Protein AF-A0AA42BQ43-F1 (afdb_monomer_lite)

pLDDT: mean 72.26, std 9.42, range [45.88, 84.25]

Organism: NCBI:txid2961944

Structure (mmCIF, N/CA/C/O backbone):
data_AF-A0AA42BQ43-F1
#
_entry.id   AF-A0AA42BQ43-F1
#
loop_
_atom_site.group_PDB
_atom_site.id
_atom_site.type_symbol
_atom_site.label_atom_id
_atom_site.label_alt_id
_atom_site.label_comp_id
_atom_site.label_asym_id
_atom_site.label_entity_id
_atom_site.label_seq_id
_atom_site.pdbx_PDB_ins_code
_atom_site.Cartn_x
_atom_site.Cartn_y
_atom_site.Cartn_z
_atom_site.occupancy
_atom_site.B_iso_or_equiv
_atom_site.auth_seq_id
_atom_site.auth_comp_id
_atom_site.auth_asym_id
_atom_site.auth_atom_id
_atom_site.pdbx_PDB_model_num
ATOM 1 N N . MET A 1 1 ? -28.651 1.573 16.099 1.00 45.88 1 MET A N 1
ATOM 2 C CA . MET A 1 1 ? -27.177 1.459 16.204 1.00 45.88 1 MET A CA 1
ATOM 3 C C . MET A 1 1 ? -26.680 0.336 15.283 1.00 45.88 1 MET A C 1
ATOM 5 O O . MET A 1 1 ? -26.144 -0.640 15.780 1.00 45.88 1 MET A O 1
ATOM 9 N N . ASN A 1 2 ? -26.922 0.415 13.960 1.00 47.25 2 ASN A N 1
ATOM 10 C CA . ASN A 1 2 ? -26.604 -0.708 13.054 1.00 47.25 2 ASN A CA 1
ATOM 11 C C . ASN A 1 2 ? -26.195 -0.342 11.610 1.00 47.25 2 ASN A C 1
ATOM 13 O O . ASN A 1 2 ? -25.954 -1.245 10.822 1.00 47.25 2 ASN A O 1
ATOM 17 N N . GLU A 1 3 ? -26.069 0.939 11.243 1.00 53.44 3 GLU A N 1
ATOM 18 C CA . GLU A 1 3 ? -25.860 1.312 9.826 1.00 53.44 3 GLU A CA 1
ATOM 19 C C . GLU A 1 3 ? -24.411 1.700 9.485 1.00 53.44 3 GLU A C 1
ATOM 21 O O . GLU A 1 3 ? -23.936 1.433 8.387 1.00 53.44 3 GLU A O 1
ATOM 26 N N . ILE A 1 4 ? -23.636 2.217 10.443 1.00 54.34 4 ILE A N 1
ATOM 27 C CA . ILE A 1 4 ? -22.255 2.685 10.184 1.00 54.34 4 ILE A CA 1
ATOM 28 C C . ILE A 1 4 ? -21.261 1.508 10.054 1.00 54.34 4 ILE A C 1
ATOM 30 O O . ILE A 1 4 ? -20.202 1.615 9.445 1.00 54.34 4 ILE A O 1
ATOM 34 N N . THR A 1 5 ? -21.632 0.333 10.565 1.00 52.69 5 THR A N 1
ATOM 35 C CA . THR A 1 5 ? -20.831 -0.900 10.514 1.00 52.69 5 THR A CA 1
ATOM 36 C C . THR A 1 5 ? -20.770 -1.526 9.113 1.00 52.69 5 THR A C 1
ATOM 38 O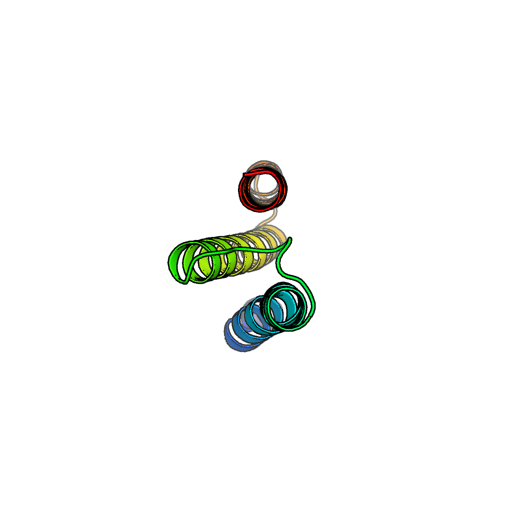 O . THR A 1 5 ? -19.820 -2.248 8.810 1.00 52.69 5 THR A O 1
ATOM 41 N N . GLN A 1 6 ? -21.753 -1.248 8.255 1.00 51.88 6 GLN A N 1
ATOM 42 C CA . GLN A 1 6 ? -21.868 -1.826 6.911 1.00 51.88 6 GLN A CA 1
ATOM 43 C C . GLN A 1 6 ? -20.956 -1.164 5.869 1.00 51.88 6 GLN A C 1
ATOM 45 O O . GLN A 1 6 ? -20.795 -1.711 4.783 1.00 51.88 6 GLN A O 1
ATOM 50 N N . TYR A 1 7 ? -20.330 -0.033 6.207 1.00 53.72 7 TYR A N 1
ATOM 51 C CA . TYR A 1 7 ? -19.513 0.766 5.291 1.00 53.72 7 TYR A CA 1
ATOM 52 C C . TYR A 1 7 ? -18.049 0.330 5.182 1.00 53.72 7 TYR A C 1
ATOM 54 O O . TYR A 1 7 ? -17.292 0.985 4.467 1.00 53.72 7 TYR A O 1
ATOM 62 N N . VAL A 1 8 ? -17.657 -0.791 5.807 1.00 57.00 8 VAL A N 1
ATOM 63 C CA . VAL A 1 8 ? -16.387 -1.460 5.481 1.00 57.00 8 VAL A CA 1
ATOM 64 C C . VAL A 1 8 ? -16.526 -2.183 4.159 1.00 57.00 8 VAL A C 1
ATOM 66 O O . VAL A 1 8 ? -16.605 -3.406 4.072 1.00 57.00 8 VAL A O 1
ATOM 69 N N . ASP A 1 9 ? -16.597 -1.376 3.109 1.00 70.25 9 ASP A N 1
ATOM 70 C CA . ASP A 1 9 ? -16.687 -1.841 1.746 1.00 70.25 9 ASP A CA 1
ATOM 71 C C . ASP A 1 9 ? -15.287 -2.314 1.334 1.00 70.25 9 ASP A C 1
ATOM 73 O O . ASP A 1 9 ? -14.464 -1.589 0.771 1.00 70.25 9 ASP A O 1
ATOM 77 N N . LEU A 1 10 ? -14.989 -3.555 1.733 1.00 69.56 10 LEU A N 1
ATOM 78 C CA . LEU A 1 10 ? -13.749 -4.262 1.417 1.00 69.56 10 LEU A CA 1
ATOM 79 C C . LEU A 1 10 ? -13.478 -4.222 -0.091 1.00 69.56 10 LEU A C 1
ATOM 81 O O . LEU A 1 10 ? -12.326 -4.126 -0.509 1.00 69.56 10 LEU A O 1
ATOM 85 N N . LYS A 1 11 ? -14.548 -4.244 -0.900 1.00 76.19 11 LYS A N 1
ATOM 86 C CA . LYS A 1 11 ? -14.483 -4.133 -2.358 1.00 76.19 11 LYS A CA 1
ATOM 87 C C . LYS A 1 11 ? -13.971 -2.758 -2.784 1.00 76.19 11 LYS A C 1
ATOM 89 O O . LYS A 1 11 ? -13.058 -2.701 -3.601 1.00 76.19 11 LYS A O 1
ATOM 94 N N . ARG A 1 12 ? -14.472 -1.664 -2.203 1.00 76.12 12 ARG A N 1
ATOM 95 C CA . ARG A 1 12 ? -13.933 -0.309 -2.417 1.00 76.12 12 ARG A CA 1
ATOM 96 C C . ARG A 1 12 ? -12.481 -0.187 -1.988 1.00 76.12 12 ARG A C 1
ATOM 98 O O . ARG A 1 12 ? -11.721 0.450 -2.704 1.00 76.12 12 ARG A O 1
ATOM 105 N N . MET A 1 13 ? -12.087 -0.775 -0.857 1.00 77.06 13 MET A N 1
ATOM 106 C CA . MET A 1 13 ? -10.688 -0.722 -0.415 1.00 77.06 13 MET A CA 1
ATOM 107 C C . MET A 1 13 ? -9.775 -1.490 -1.363 1.00 77.06 13 MET A C 1
ATOM 109 O O . MET A 1 13 ? -8.779 -0.934 -1.806 1.00 77.06 13 MET A O 1
ATOM 113 N N . ALA A 1 14 ? -10.158 -2.703 -1.767 1.00 77.88 14 ALA A N 1
ATOM 114 C CA . ALA A 1 14 ? -9.433 -3.456 -2.786 1.00 77.88 14 ALA A CA 1
ATOM 115 C C . ALA A 1 14 ? -9.354 -2.689 -4.117 1.00 77.88 14 ALA A C 1
ATOM 117 O O . ALA A 1 14 ? -8.297 -2.655 -4.742 1.00 77.88 14 ALA A O 1
ATOM 118 N N . PHE A 1 15 ? -10.442 -2.026 -4.522 1.00 81.44 15 PHE A N 1
ATOM 119 C CA . PHE A 1 15 ? -10.480 -1.205 -5.731 1.00 81.44 15 PHE A CA 1
ATOM 120 C C . PHE A 1 15 ? -9.560 0.018 -5.633 1.00 81.44 15 PHE A C 1
ATOM 122 O O . PHE A 1 15 ? -8.810 0.288 -6.564 1.00 81.44 15 PHE A O 1
ATOM 129 N N . LEU A 1 16 ? -9.566 0.731 -4.504 1.00 80.56 16 LEU A N 1
ATOM 130 C CA . LEU A 1 16 ? -8.673 1.865 -4.248 1.00 80.56 16 LEU A CA 1
ATOM 131 C C . LEU A 1 16 ? -7.207 1.427 -4.221 1.00 80.56 16 LEU A C 1
ATOM 133 O O . LEU A 1 16 ? -6.378 2.058 -4.870 1.00 80.56 16 LEU A O 1
ATOM 137 N N . SER A 1 17 ? -6.885 0.334 -3.526 1.00 82.06 17 SER A N 1
ATOM 138 C CA . SER A 1 17 ? -5.530 -0.225 -3.501 1.00 82.06 17 SER A CA 1
ATOM 139 C C . SER A 1 17 ? -5.068 -0.612 -4.909 1.00 82.06 17 SER A C 1
ATOM 141 O O . SER A 1 17 ? -3.978 -0.223 -5.317 1.00 82.06 17 SER A O 1
ATOM 143 N N . ALA A 1 18 ? -5.913 -1.294 -5.690 1.00 81.00 18 ALA A N 1
ATOM 144 C CA . ALA A 1 18 ? -5.612 -1.656 -7.076 1.00 81.00 18 ALA A CA 1
ATOM 145 C C . ALA A 1 18 ? -5.457 -0.427 -7.992 1.00 81.00 18 ALA A C 1
ATOM 147 O O . ALA A 1 18 ? -4.549 -0.387 -8.820 1.00 81.00 18 ALA A O 1
ATOM 148 N N . ALA A 1 19 ? -6.300 0.596 -7.824 1.00 84.25 19 ALA A N 1
ATOM 149 C CA . ALA A 1 19 ? -6.217 1.839 -8.586 1.00 84.25 19 ALA A CA 1
ATOM 150 C C . ALA A 1 19 ? -4.911 2.598 -8.303 1.00 84.25 19 ALA A C 1
ATOM 152 O O . ALA A 1 19 ? -4.275 3.086 -9.235 1.00 84.25 19 ALA A O 1
ATOM 153 N N . VAL A 1 20 ? -4.472 2.645 -7.040 1.00 82.75 20 VAL A N 1
ATOM 154 C CA . VAL A 1 20 ? -3.185 3.250 -6.659 1.00 82.75 20 VAL A CA 1
ATOM 155 C C . VAL A 1 20 ? -2.013 2.484 -7.275 1.00 82.75 20 VAL A C 1
ATOM 157 O O . VAL A 1 20 ? -1.080 3.105 -7.773 1.00 82.75 20 VAL A O 1
ATOM 160 N N . LEU A 1 21 ? -2.084 1.152 -7.325 1.00 80.19 21 LEU A N 1
ATOM 161 C CA . LEU A 1 21 ? -1.082 0.298 -7.977 1.00 80.19 21 LEU A CA 1
ATOM 162 C C . LEU A 1 21 ? -1.030 0.437 -9.501 1.00 80.19 21 LEU A C 1
ATOM 164 O O . LEU A 1 21 ? -0.027 0.084 -10.115 1.00 80.19 21 LEU A O 1
ATOM 168 N N . CYS A 1 22 ? -2.053 1.018 -10.121 1.00 81.62 22 CYS A N 1
ATOM 169 C CA . CYS A 1 22 ? -2.001 1.352 -11.539 1.00 81.62 22 CYS A CA 1
ATOM 170 C C . CYS A 1 22 ? -0.923 2.417 -11.828 1.00 81.62 22 CYS A C 1
ATOM 172 O O . CYS A 1 22 ? -0.311 2.399 -12.890 1.00 81.62 22 CYS A O 1
ATOM 174 N N . ILE A 1 23 ? -0.624 3.295 -10.860 1.00 81.94 23 ILE A N 1
ATOM 175 C CA . ILE A 1 23 ? 0.398 4.346 -10.982 1.00 81.94 23 ILE A CA 1
ATOM 176 C C . ILE A 1 23 ? 1.799 3.749 -11.219 1.00 81.94 23 ILE A C 1
ATOM 178 O O . ILE A 1 23 ? 2.390 4.062 -12.253 1.00 81.94 23 ILE A O 1
ATOM 182 N N . PRO A 1 24 ? 2.345 2.874 -10.343 1.00 76.56 24 PRO A N 1
ATOM 183 C CA . PRO A 1 24 ? 3.634 2.236 -10.595 1.00 76.56 24 PRO A CA 1
ATOM 184 C C . PRO A 1 24 ? 3.608 1.327 -11.829 1.00 76.56 24 PRO A C 1
ATOM 186 O O . PRO A 1 24 ? 4.628 1.198 -12.498 1.00 76.56 24 PRO A O 1
ATOM 189 N N . LEU A 1 25 ? 2.452 0.753 -12.189 1.00 80.81 25 LEU A N 1
ATOM 190 C CA . LEU A 1 25 ? 2.334 -0.118 -13.365 1.00 80.81 25 LEU A CA 1
ATOM 191 C C . LEU A 1 25 ? 2.528 0.682 -14.656 1.00 80.81 25 LEU A C 1
ATOM 193 O O . LEU A 1 25 ? 3.265 0.275 -15.549 1.00 80.81 25 LEU A O 1
ATOM 197 N N . VAL A 1 26 ? 1.905 1.859 -14.728 1.00 83.19 26 VAL A N 1
ATOM 198 C CA . VAL A 1 26 ? 2.112 2.805 -15.828 1.00 83.19 26 VAL A CA 1
ATOM 199 C C . VAL A 1 26 ? 3.532 3.377 -15.789 1.00 83.19 26 VAL A C 1
ATOM 201 O O . VAL A 1 26 ? 4.149 3.534 -16.839 1.00 83.19 26 VAL A O 1
ATOM 204 N N . ALA A 1 27 ? 4.087 3.641 -14.603 1.00 80.69 27 ALA A N 1
ATOM 205 C CA . ALA A 1 27 ? 5.440 4.180 -14.461 1.00 80.69 27 ALA A CA 1
ATOM 206 C C . ALA A 1 27 ? 6.535 3.213 -14.951 1.00 80.69 27 ALA A C 1
ATOM 208 O O . ALA A 1 27 ? 7.489 3.658 -15.587 1.00 80.69 27 ALA A O 1
ATOM 209 N N . MET A 1 28 ? 6.377 1.906 -14.726 1.00 81.50 28 MET A N 1
ATOM 210 C CA . MET A 1 28 ? 7.245 0.868 -15.303 1.00 81.50 28 MET A CA 1
ATOM 211 C C . MET A 1 28 ? 7.192 0.820 -16.824 1.00 81.50 28 MET A C 1
ATOM 213 O O . MET A 1 28 ? 8.201 0.580 -17.477 1.00 81.50 28 MET A O 1
ATOM 217 N N . LEU A 1 29 ? 5.997 1.007 -17.389 1.00 79.50 29 LEU A N 1
ATOM 218 C CA . LEU A 1 29 ? 5.812 1.019 -18.838 1.00 79.50 29 LEU A CA 1
ATOM 219 C C . LEU A 1 29 ? 6.396 2.293 -19.464 1.00 79.50 29 LEU A C 1
ATOM 221 O O . LEU A 1 29 ? 6.782 2.278 -20.629 1.00 79.50 29 LEU A O 1
ATOM 225 N N . ALA A 1 30 ? 6.452 3.387 -18.700 1.00 81.12 30 ALA A N 1
ATOM 226 C CA . ALA A 1 30 ? 6.939 4.682 -19.158 1.00 81.12 30 ALA A CA 1
ATOM 227 C C . ALA A 1 30 ? 8.449 4.891 -18.948 1.00 81.12 30 ALA A C 1
ATOM 229 O O . ALA A 1 30 ? 9.048 5.681 -19.677 1.00 81.12 30 ALA A O 1
ATOM 230 N N . THR A 1 31 ? 9.071 4.244 -17.953 1.00 75.31 31 THR A N 1
ATOM 231 C CA . THR A 1 31 ? 10.464 4.527 -17.568 1.00 75.31 31 THR A CA 1
ATOM 232 C C . THR A 1 31 ? 11.218 3.262 -17.147 1.00 75.31 31 THR A C 1
ATOM 234 O O . THR A 1 31 ? 10.708 2.468 -16.360 1.00 75.31 31 THR A O 1
ATOM 237 N N . GLU A 1 32 ? 12.481 3.124 -17.565 1.00 72.69 32 GLU A N 1
ATOM 238 C CA . GLU A 1 32 ? 13.385 2.078 -17.042 1.00 72.69 32 GLU A CA 1
ATOM 239 C C . GLU A 1 32 ? 13.895 2.371 -15.618 1.00 72.69 32 GLU A C 1
ATOM 241 O O . GLU A 1 32 ? 14.548 1.531 -15.002 1.00 72.69 32 GLU A O 1
ATOM 246 N N . GLN A 1 33 ? 13.600 3.560 -15.080 1.00 70.06 33 GLN A N 1
ATOM 247 C CA . GLN A 1 33 ? 14.011 3.975 -13.737 1.00 70.06 33 GLN A CA 1
ATOM 248 C C . GLN A 1 33 ? 13.149 3.337 -12.641 1.00 70.06 33 GLN A C 1
ATOM 250 O O . GLN A 1 33 ? 13.609 3.186 -11.515 1.00 70.06 33 GLN A O 1
ATOM 255 N N . VAL A 1 34 ? 11.917 2.932 -12.962 1.00 71.12 34 VAL A N 1
ATOM 256 C CA . VAL A 1 34 ? 11.006 2.274 -12.019 1.00 71.12 34 VAL A CA 1
ATOM 257 C C . VAL A 1 34 ? 10.991 0.776 -12.317 1.00 71.12 34 VAL A C 1
ATOM 259 O O . VAL A 1 34 ? 10.251 0.312 -13.180 1.00 71.12 34 VAL A O 1
ATOM 262 N N . ARG A 1 35 ? 11.818 0.005 -11.602 1.00 72.75 35 ARG A N 1
ATOM 263 C CA . ARG A 1 35 ? 11.936 -1.459 -11.752 1.00 72.75 35 ARG A CA 1
ATOM 264 C C . ARG A 1 35 ? 11.428 -2.195 -10.516 1.00 72.75 35 ARG A C 1
ATOM 266 O O . ARG A 1 35 ? 12.213 -2.731 -9.746 1.00 72.75 35 ARG A O 1
ATOM 273 N N . TRP A 1 36 ? 10.116 -2.252 -10.330 1.00 76.19 36 TRP A N 1
ATOM 274 C CA . TRP A 1 36 ? 9.547 -3.135 -9.305 1.00 76.19 36 TRP A CA 1
ATOM 275 C C . TRP A 1 36 ? 9.428 -4.581 -9.812 1.00 76.19 36 TRP A C 1
ATOM 277 O O . TRP A 1 36 ? 9.244 -4.853 -11.000 1.00 76.19 36 TRP A O 1
ATOM 287 N N . HIS A 1 37 ? 9.514 -5.544 -8.910 1.00 79.56 37 HIS A N 1
ATOM 288 C CA . HIS A 1 37 ? 9.131 -6.917 -9.195 1.00 79.56 37 HIS A CA 1
ATOM 289 C C . HIS A 1 37 ? 7.634 -7.118 -8.929 1.00 79.56 37 HIS A C 1
ATOM 291 O O . HIS A 1 37 ? 6.978 -6.360 -8.215 1.00 79.56 37 HIS A O 1
ATOM 297 N N . ILE A 1 38 ? 7.082 -8.214 -9.452 1.00 78.81 38 ILE A N 1
ATOM 298 C CA . ILE A 1 38 ? 5.706 -8.646 -9.142 1.00 78.81 38 ILE A CA 1
ATOM 299 C C . ILE A 1 38 ? 5.498 -8.769 -7.618 1.00 78.81 38 ILE A C 1
ATOM 301 O O . ILE A 1 38 ? 4.409 -8.511 -7.109 1.00 78.81 38 ILE A O 1
ATOM 305 N N . VAL A 1 39 ? 6.555 -9.121 -6.879 1.00 77.88 39 VAL A N 1
ATOM 306 C CA . VAL A 1 39 ? 6.539 -9.230 -5.415 1.00 77.88 39 VAL A CA 1
ATOM 307 C C . VAL A 1 39 ? 6.290 -7.874 -4.753 1.00 77.88 39 VAL A C 1
ATOM 309 O O . VAL A 1 39 ? 5.436 -7.791 -3.875 1.00 77.88 39 VAL A O 1
ATOM 312 N N . ASP A 1 40 ? 6.947 -6.806 -5.205 1.00 79.69 40 ASP A N 1
ATOM 313 C CA . ASP A 1 40 ? 6.739 -5.448 -4.685 1.00 79.69 40 ASP A CA 1
ATOM 314 C C . ASP A 1 40 ? 5.305 -4.966 -4.923 1.00 79.69 40 ASP A C 1
ATOM 316 O O . ASP A 1 40 ? 4.703 -4.339 -4.054 1.00 79.69 40 ASP A O 1
ATOM 320 N N . PHE A 1 41 ? 4.713 -5.342 -6.061 1.00 80.69 41 PHE A N 1
ATOM 321 C CA . PHE A 1 41 ? 3.301 -5.097 -6.363 1.00 80.69 41 PHE A CA 1
ATOM 322 C C . PHE A 1 41 ? 2.363 -5.769 -5.357 1.00 80.69 41 PHE A C 1
ATOM 324 O O . PHE A 1 41 ? 1.422 -5.146 -4.860 1.00 80.69 41 PHE A O 1
ATOM 331 N N . ILE A 1 42 ? 2.625 -7.038 -5.034 1.00 83.50 42 ILE A N 1
ATOM 332 C CA . ILE A 1 42 ? 1.832 -7.805 -4.065 1.00 83.50 42 ILE A CA 1
ATOM 333 C C . ILE A 1 42 ? 2.006 -7.228 -2.655 1.00 83.50 42 ILE A C 1
ATOM 335 O O . ILE A 1 42 ? 1.021 -7.072 -1.931 1.00 83.50 42 ILE A O 1
ATOM 339 N N . VAL A 1 43 ? 3.235 -6.873 -2.272 1.00 83.19 43 VAL A N 1
ATOM 340 C CA . VAL A 1 43 ? 3.552 -6.277 -0.966 1.00 83.19 43 VAL A CA 1
ATOM 341 C C . VAL A 1 43 ? 2.875 -4.915 -0.817 1.00 83.19 43 VAL A C 1
ATOM 343 O O . VAL A 1 43 ? 2.203 -4.674 0.187 1.00 83.19 43 VAL A O 1
ATOM 346 N N . ALA A 1 44 ? 2.967 -4.057 -1.833 1.00 81.44 44 ALA A N 1
ATOM 347 C CA . ALA A 1 44 ? 2.295 -2.765 -1.867 1.00 81.44 44 ALA A CA 1
ATOM 348 C C . ALA A 1 44 ? 0.766 -2.913 -1.807 1.00 81.44 44 ALA A C 1
ATOM 350 O O . ALA A 1 44 ? 0.114 -2.186 -1.055 1.00 81.44 44 ALA A O 1
ATOM 351 N N . PHE A 1 45 ? 0.188 -3.883 -2.528 1.00 82.19 45 PHE A N 1
ATOM 352 C CA . PHE A 1 45 ? -1.250 -4.164 -2.475 1.00 82.19 45 PHE A CA 1
ATOM 353 C C . PHE A 1 45 ? -1.683 -4.582 -1.074 1.00 82.19 45 PHE A C 1
ATOM 355 O O . PHE A 1 45 ? -2.622 -4.009 -0.522 1.00 82.19 45 PHE A O 1
ATOM 362 N N . ALA A 1 46 ? -0.974 -5.545 -0.482 1.00 83.25 46 ALA A N 1
ATOM 363 C CA . ALA A 1 46 ? -1.259 -6.035 0.858 1.00 83.25 46 ALA A CA 1
ATOM 364 C C . ALA A 1 46 ? -1.152 -4.912 1.899 1.00 83.25 46 ALA A C 1
ATOM 366 O O . ALA A 1 46 ? -2.041 -4.785 2.738 1.00 83.25 46 ALA A O 1
ATOM 367 N N . LEU A 1 47 ? -0.121 -4.065 1.810 1.00 82.00 47 LEU A N 1
ATOM 368 C CA . LEU A 1 47 ? 0.079 -2.921 2.701 1.00 82.00 47 LEU A CA 1
ATOM 369 C C . LEU A 1 47 ? -1.033 -1.876 2.569 1.00 82.00 47 LEU A C 1
ATOM 371 O O . LEU A 1 47 ? -1.632 -1.508 3.578 1.00 82.00 47 LEU A O 1
ATOM 375 N N . PHE A 1 48 ? -1.366 -1.435 1.351 1.00 79.69 48 PHE A N 1
ATOM 376 C CA . PHE A 1 48 ? -2.455 -0.474 1.137 1.00 79.69 48 PHE A CA 1
ATOM 377 C C . PHE A 1 48 ? -3.806 -1.026 1.590 1.00 79.69 48 PHE A C 1
ATOM 379 O O . PHE A 1 48 ? -4.595 -0.306 2.209 1.00 79.69 48 PHE A O 1
ATOM 386 N N . PHE A 1 49 ? -4.064 -2.304 1.320 1.00 79.81 49 PHE A N 1
ATOM 387 C CA . PHE A 1 49 ? -5.298 -2.965 1.715 1.00 79.81 49 PHE A CA 1
ATOM 388 C C . PHE A 1 49 ? -5.408 -3.103 3.241 1.00 79.81 49 PHE A C 1
ATOM 390 O O . PHE A 1 49 ? -6.460 -2.796 3.814 1.00 79.81 49 PHE A O 1
ATOM 397 N N . LEU A 1 50 ? -4.323 -3.501 3.920 1.00 80.88 50 LEU A N 1
ATOM 398 C CA . LEU A 1 50 ? -4.277 -3.568 5.383 1.00 80.88 50 LEU A CA 1
ATOM 399 C C . LEU A 1 50 ? -4.396 -2.180 6.018 1.00 80.88 50 LEU A C 1
ATOM 401 O O . LEU A 1 50 ? -5.139 -2.021 6.985 1.00 80.88 50 LEU A O 1
ATOM 405 N N . ALA A 1 51 ? -3.695 -1.178 5.487 1.00 79.69 51 ALA A N 1
ATOM 406 C CA . ALA A 1 51 ? -3.734 0.194 5.986 1.00 79.69 51 ALA A CA 1
ATOM 407 C C . ALA A 1 51 ? -5.136 0.797 5.858 1.00 79.69 51 ALA A C 1
ATOM 409 O O . ALA A 1 51 ? -5.686 1.281 6.852 1.00 79.69 51 ALA A O 1
ATOM 410 N N . GLY A 1 52 ? -5.759 0.683 4.681 1.00 75.19 52 GLY A N 1
ATOM 411 C CA . GLY A 1 52 ? -7.131 1.135 4.448 1.00 75.19 52 GLY A CA 1
ATOM 412 C C . GLY A 1 52 ? -8.152 0.411 5.331 1.00 75.19 52 GLY A C 1
ATOM 413 O O . GLY A 1 52 ? -9.030 1.049 5.917 1.00 75.19 52 GLY A O 1
ATOM 414 N N . SER A 1 53 ? -8.001 -0.907 5.504 1.00 73.62 53 SER A N 1
ATOM 415 C CA . SER A 1 53 ? -8.865 -1.699 6.393 1.00 73.62 53 SER A CA 1
ATOM 416 C C . SER A 1 53 ? -8.683 -1.322 7.867 1.00 73.62 53 SER A C 1
ATOM 418 O O . SER A 1 53 ? -9.666 -1.186 8.597 1.00 73.62 53 SER A O 1
ATOM 420 N N . SER A 1 54 ? -7.443 -1.093 8.305 1.00 71.75 54 SER A N 1
ATOM 421 C CA . SER A 1 54 ? -7.112 -0.696 9.677 1.00 71.75 54 SER A CA 1
ATOM 422 C C . SER A 1 54 ? -7.706 0.671 10.031 1.00 71.75 54 SER A C 1
ATOM 424 O O . SER A 1 54 ? -8.324 0.810 11.087 1.00 71.75 54 SER A O 1
ATOM 426 N N . ILE A 1 55 ? -7.614 1.657 9.128 1.00 71.88 55 ILE A N 1
ATOM 427 C CA . ILE A 1 55 ? -8.239 2.977 9.315 1.00 71.88 55 ILE A CA 1
ATOM 428 C C . ILE A 1 55 ? -9.755 2.839 9.512 1.00 71.88 55 ILE A C 1
ATOM 430 O O . ILE A 1 55 ? -10.306 3.418 10.448 1.00 71.88 55 ILE A O 1
ATOM 434 N N . GLN A 1 56 ? -10.436 2.047 8.679 1.00 69.88 56 GLN A N 1
ATOM 435 C CA . GLN A 1 56 ? -11.885 1.856 8.813 1.00 69.88 56 GLN A CA 1
ATOM 436 C C . GLN A 1 56 ? -12.285 1.179 10.125 1.00 69.88 56 GLN A C 1
ATOM 438 O O . GLN A 1 56 ? -13.266 1.583 10.755 1.00 69.88 56 GLN A O 1
ATOM 443 N N . LEU A 1 57 ? -11.519 0.178 10.567 1.00 67.38 57 LEU A N 1
ATOM 444 C CA . LEU A 1 57 ? -11.735 -0.469 11.861 1.00 67.38 57 LEU A CA 1
ATOM 445 C C . LEU A 1 57 ? -11.568 0.513 13.030 1.00 67.38 57 LEU A C 1
ATOM 447 O O . LEU A 1 57 ? -12.362 0.479 13.971 1.00 67.38 57 LEU A O 1
ATOM 451 N N . THR A 1 58 ? -10.592 1.415 12.946 1.00 66.88 58 THR A N 1
ATOM 452 C CA . THR A 1 58 ? -10.359 2.470 13.942 1.00 66.88 58 THR A CA 1
ATOM 453 C C . THR A 1 58 ? -11.486 3.498 13.984 1.00 66.88 58 THR A C 1
ATOM 455 O O . THR A 1 58 ? -11.921 3.870 15.072 1.00 66.88 58 THR A O 1
ATOM 458 N N . ILE A 1 59 ? -12.005 3.933 12.829 1.00 65.69 59 ILE A N 1
ATOM 459 C CA . ILE A 1 59 ? -13.144 4.871 12.774 1.00 65.69 59 ILE A CA 1
ATOM 460 C C . ILE A 1 59 ? -14.380 4.254 13.448 1.00 65.69 59 ILE A C 1
ATOM 462 O O . ILE A 1 59 ? -15.143 4.945 14.121 1.00 65.69 59 ILE A O 1
ATOM 466 N N . LYS A 1 60 ? -14.555 2.936 13.314 1.00 64.06 60 LYS A N 1
ATOM 467 C CA . LYS A 1 60 ? -15.667 2.189 13.908 1.00 64.06 60 LYS A CA 1
ATOM 468 C C . LYS A 1 60 ? -15.490 1.911 15.409 1.00 64.06 60 LYS A C 1
ATOM 470 O O . LYS A 1 60 ? -16.482 1.781 16.125 1.00 64.06 60 LYS A O 1
ATOM 475 N N . HIS A 1 61 ? -14.253 1.828 15.901 1.00 61.66 61 HIS A N 1
ATOM 476 C CA . HIS A 1 61 ? -13.940 1.589 17.312 1.00 61.66 61 HIS A CA 1
ATOM 477 C C . HIS A 1 61 ? -12.872 2.574 17.827 1.00 61.66 61 HIS A C 1
ATOM 479 O O . HIS A 1 61 ? -11.684 2.252 17.786 1.00 61.66 61 HIS A O 1
ATOM 485 N N . PRO A 1 62 ? -13.270 3.721 18.420 1.00 59.19 62 PRO A N 1
ATOM 486 C CA . PRO A 1 62 ? -12.370 4.816 18.828 1.00 59.19 62 PRO A CA 1
ATOM 487 C C . PRO A 1 62 ? -11.482 4.517 20.058 1.00 59.19 62 PRO A C 1
ATOM 489 O O . PRO A 1 62 ? -10.964 5.421 20.710 1.00 59.19 62 PRO A O 1
ATOM 492 N N . LYS A 1 63 ? -11.284 3.239 20.395 1.00 60.16 63 LYS A N 1
ATOM 493 C CA . LYS A 1 63 ? -10.277 2.770 21.363 1.00 60.16 63 LYS A CA 1
ATOM 494 C C . LYS A 1 63 ? -8.856 3.117 20.848 1.00 60.16 63 LYS A C 1
ATOM 496 O O . LYS A 1 63 ? -8.737 3.511 19.690 1.00 60.16 63 LYS A O 1
ATOM 501 N N . PRO A 1 64 ? -7.754 2.978 21.626 1.00 60.38 64 PRO A N 1
ATOM 502 C CA . PRO A 1 64 ? -6.406 3.482 21.260 1.00 60.38 64 PRO A CA 1
ATOM 503 C C . PRO A 1 64 ? -5.772 2.913 19.968 1.00 60.38 64 PRO A C 1
ATOM 505 O O . PRO A 1 64 ? -4.616 3.200 19.663 1.00 60.38 64 PRO A O 1
ATOM 508 N N . LEU A 1 65 ? -6.528 2.150 19.182 1.00 62.00 65 LEU A N 1
ATOM 509 C CA . LEU A 1 65 ? -6.198 1.630 17.861 1.00 62.00 65 LEU A CA 1
ATOM 510 C C . LEU A 1 65 ? -5.922 2.727 16.821 1.00 62.00 65 LEU A C 1
ATOM 512 O O . LEU A 1 65 ? -5.241 2.444 15.842 1.00 62.00 65 LEU A O 1
ATOM 516 N N . TYR A 1 66 ? -6.319 3.986 17.058 1.00 64.94 66 TYR A N 1
ATOM 517 C CA . TYR A 1 66 ? -5.972 5.092 16.151 1.00 64.94 66 TYR A CA 1
ATOM 518 C C . TYR A 1 66 ? -4.461 5.270 15.978 1.00 64.94 66 TYR A C 1
ATOM 520 O O . TYR A 1 66 ? -3.987 5.492 14.863 1.00 64.94 66 TYR A O 1
ATOM 528 N N . LYS A 1 67 ? -3.697 5.111 17.067 1.00 64.31 67 LYS A N 1
ATOM 529 C CA . LYS A 1 67 ? -2.231 5.153 17.026 1.00 64.31 67 LYS A CA 1
ATOM 530 C C . LYS A 1 67 ? -1.680 4.013 16.179 1.00 64.31 67 LYS A C 1
ATOM 532 O O . LYS A 1 67 ? -0.713 4.203 15.453 1.00 64.31 67 LYS A O 1
ATOM 537 N N . PHE A 1 68 ? -2.325 2.850 16.251 1.00 68.12 68 PHE A N 1
ATOM 538 C CA . PHE A 1 68 ? -1.927 1.657 15.519 1.00 68.12 68 PHE A CA 1
ATOM 539 C C . PHE A 1 68 ? -2.212 1.789 14.018 1.00 68.12 68 PHE A C 1
ATOM 541 O O . PHE A 1 68 ? -1.340 1.499 13.206 1.00 68.12 68 PHE A O 1
ATOM 548 N N . SER A 1 69 ? -3.385 2.297 13.627 1.00 69.00 69 SER A N 1
ATOM 549 C CA . SER A 1 69 ? -3.702 2.540 12.213 1.00 69.00 69 SER A CA 1
ATOM 550 C C . SER A 1 69 ? -2.835 3.636 11.603 1.00 69.00 69 SER A C 1
ATOM 552 O O . SER A 1 69 ? -2.348 3.463 10.490 1.00 69.00 69 SER A O 1
ATOM 554 N N . ALA A 1 70 ? -2.585 4.729 12.331 1.00 69.62 70 ALA A N 1
ATOM 555 C CA . ALA 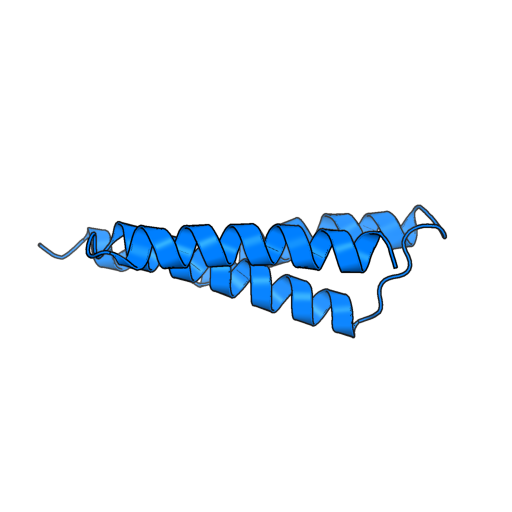A 1 70 ? -1.676 5.778 11.872 1.00 69.62 70 ALA A CA 1
ATOM 556 C C . ALA A 1 70 ? -0.245 5.247 11.692 1.00 69.62 70 ALA A C 1
ATOM 558 O O . ALA A 1 70 ? 0.380 5.518 10.669 1.00 69.62 70 ALA A O 1
ATOM 559 N N . ALA A 1 71 ? 0.246 4.435 12.637 1.00 73.81 71 ALA A N 1
ATOM 560 C CA . ALA A 1 71 ? 1.545 3.778 12.522 1.00 73.81 71 ALA A CA 1
ATOM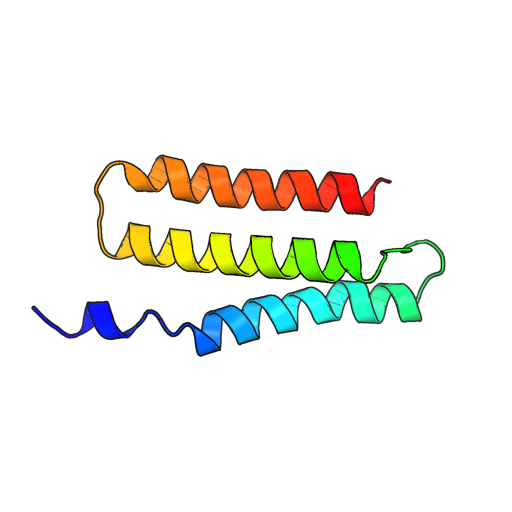 561 C C . ALA A 1 71 ? 1.606 2.826 11.317 1.00 73.81 71 ALA A C 1
ATOM 563 O O . ALA A 1 71 ? 2.597 2.836 10.595 1.00 73.81 71 ALA A O 1
ATOM 564 N N . LEU A 1 72 ? 0.542 2.061 11.045 1.00 76.75 72 LEU A N 1
ATOM 565 C CA . LEU A 1 72 ? 0.478 1.150 9.896 1.00 76.75 72 LEU A CA 1
ATOM 566 C C . LEU A 1 72 ? 0.525 1.898 8.552 1.00 76.75 72 LEU A C 1
ATOM 568 O O . LEU A 1 72 ? 1.193 1.464 7.614 1.00 76.75 72 LEU A O 1
ATOM 572 N N . VAL A 1 73 ? -0.163 3.040 8.462 1.00 76.25 73 VAL A N 1
ATOM 573 C CA . VAL A 1 73 ? -0.154 3.908 7.274 1.00 76.25 73 VAL A CA 1
ATOM 574 C C . VAL A 1 73 ? 1.226 4.528 7.078 1.00 76.25 73 VAL A C 1
ATOM 576 O O . VAL A 1 73 ? 1.773 4.461 5.980 1.00 76.25 73 VAL A O 1
ATOM 579 N N . PHE A 1 74 ? 1.826 5.069 8.141 1.00 74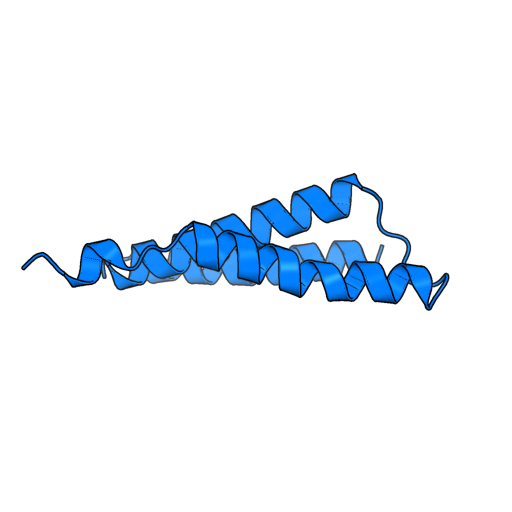.19 74 PHE A N 1
ATOM 580 C CA . PHE A 1 74 ? 3.187 5.605 8.089 1.00 74.19 74 PHE A CA 1
ATOM 581 C C . PHE A 1 74 ? 4.208 4.537 7.692 1.00 74.19 74 PHE A C 1
ATOM 583 O O . PHE A 1 74 ? 5.081 4.800 6.869 1.00 74.19 74 PHE A O 1
ATOM 590 N N . MET A 1 75 ? 4.069 3.322 8.222 1.00 76.38 75 MET A N 1
ATOM 591 C CA . MET A 1 75 ? 4.920 2.189 7.871 1.00 76.38 75 MET A CA 1
ATOM 592 C C . MET A 1 75 ? 4.745 1.788 6.403 1.00 76.38 75 MET A C 1
ATOM 594 O O . MET A 1 75 ? 5.733 1.521 5.729 1.00 76.38 75 MET A O 1
ATOM 598 N N . THR A 1 76 ? 3.516 1.824 5.880 1.00 76.12 76 THR A N 1
ATOM 599 C CA . THR A 1 76 ? 3.235 1.590 4.454 1.00 76.12 76 THR A CA 1
ATOM 600 C C . THR A 1 76 ? 3.951 2.608 3.574 1.00 76.12 76 THR A C 1
ATOM 602 O O . THR A 1 76 ? 4.651 2.221 2.645 1.00 76.12 76 THR A O 1
ATOM 605 N N . VAL A 1 77 ? 3.843 3.899 3.896 1.00 75.56 77 VAL A N 1
ATOM 606 C CA . VAL A 1 77 ? 4.530 4.965 3.150 1.00 75.56 77 VAL A CA 1
ATOM 607 C C . VAL A 1 77 ? 6.049 4.802 3.228 1.00 75.56 77 VAL A C 1
ATOM 609 O O . VAL A 1 77 ? 6.719 4.903 2.204 1.00 75.56 77 VAL A O 1
ATOM 612 N N . ALA A 1 78 ? 6.593 4.496 4.409 1.00 74.69 78 ALA A N 1
ATOM 613 C CA . ALA A 1 78 ? 8.026 4.287 4.596 1.00 74.69 78 ALA A CA 1
ATOM 614 C C . ALA A 1 78 ? 8.553 3.083 3.793 1.00 74.69 78 ALA A C 1
ATOM 616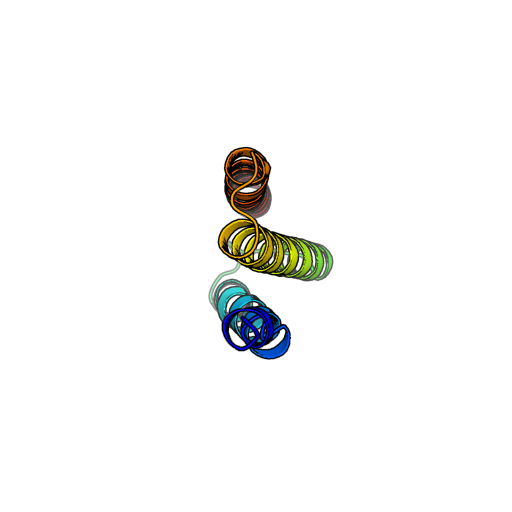 O O . ALA A 1 78 ? 9.584 3.197 3.135 1.00 74.69 78 ALA A O 1
ATOM 617 N N . ILE A 1 79 ? 7.837 1.953 3.798 1.00 73.06 79 ILE A N 1
ATOM 618 C CA . ILE A 1 79 ? 8.214 0.753 3.034 1.00 73.06 79 ILE A CA 1
ATOM 619 C C . ILE A 1 79 ? 8.148 1.023 1.529 1.00 73.06 79 ILE A C 1
ATOM 621 O O . ILE A 1 79 ? 9.071 0.659 0.807 1.00 73.06 79 ILE A O 1
ATOM 625 N N . LEU A 1 80 ? 7.098 1.696 1.055 1.00 70.69 80 LEU A N 1
ATOM 626 C CA . LEU A 1 80 ? 6.981 2.066 -0.358 1.00 70.69 80 LEU A CA 1
ATOM 627 C C . LEU A 1 80 ? 8.113 2.994 -0.800 1.00 70.69 80 LEU A C 1
ATOM 629 O O . LEU A 1 80 ? 8.585 2.883 -1.927 1.00 70.69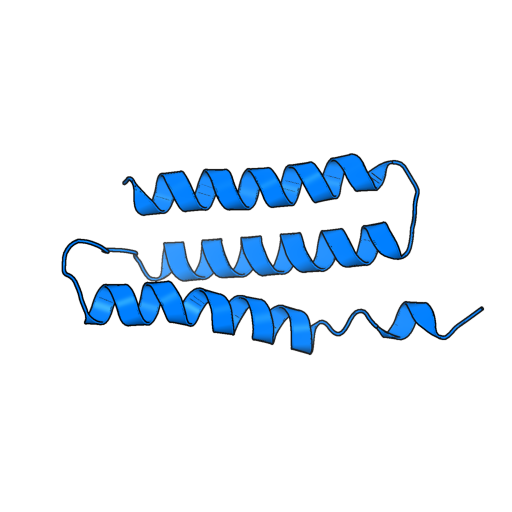 80 LEU A O 1
ATOM 633 N N . TRP A 1 81 ? 8.579 3.873 0.089 1.00 71.44 81 TRP A N 1
ATOM 634 C CA . TRP A 1 81 ? 9.726 4.734 -0.185 1.00 71.44 81 TRP A CA 1
ATOM 635 C C . TRP A 1 81 ? 11.026 3.944 -0.330 1.00 71.44 81 TRP A C 1
ATOM 637 O O . TRP A 1 81 ? 11.831 4.245 -1.204 1.00 71.44 81 TRP A O 1
ATOM 647 N N . VAL A 1 82 ? 11.219 2.914 0.498 1.00 70.38 82 VAL A N 1
ATOM 648 C CA . VAL A 1 82 ? 12.377 2.014 0.400 1.00 70.38 82 VAL A CA 1
ATOM 649 C C . VAL A 1 82 ? 12.327 1.201 -0.891 1.00 70.38 82 VAL A C 1
ATOM 651 O O . VAL A 1 82 ? 13.336 1.116 -1.574 1.00 70.38 82 VAL A O 1
ATOM 654 N N . ILE A 1 83 ? 11.161 0.658 -1.253 1.00 67.69 83 ILE A N 1
ATOM 655 C CA . ILE A 1 83 ? 10.962 -0.093 -2.505 1.00 67.69 83 ILE A CA 1
ATOM 656 C C . ILE A 1 83 ? 11.207 0.791 -3.735 1.00 67.69 83 ILE A C 1
ATOM 658 O O . ILE A 1 83 ? 11.721 0.318 -4.739 1.00 67.69 83 ILE A O 1
ATOM 662 N N . LEU A 1 84 ? 10.843 2.075 -3.675 1.00 65.25 84 LEU A N 1
ATOM 663 C CA . LEU A 1 84 ? 11.066 3.015 -4.775 1.00 65.25 84 LEU A CA 1
ATOM 664 C C . LEU A 1 84 ? 12.527 3.484 -4.880 1.00 65.25 84 LEU A C 1
ATOM 666 O O . LEU A 1 84 ? 12.968 3.841 -5.967 1.00 65.25 84 LEU A O 1
ATOM 670 N N . ALA A 1 85 ? 13.247 3.540 -3.758 1.00 59.59 85 ALA A N 1
ATOM 671 C CA . ALA A 1 85 ? 14.635 3.997 -3.691 1.00 59.59 85 ALA A CA 1
ATOM 672 C C . ALA A 1 85 ? 15.676 2.868 -3.846 1.00 59.59 85 ALA A C 1
ATOM 674 O O . ALA A 1 85 ? 16.872 3.164 -3.858 1.00 59.59 85 ALA A O 1
ATOM 675 N N . ALA A 1 86 ? 15.231 1.611 -3.912 1.00 53.78 86 ALA A N 1
ATOM 676 C CA . ALA A 1 86 ? 16.050 0.421 -4.145 1.00 53.78 86 ALA A CA 1
ATOM 677 C C . ALA A 1 86 ? 16.176 0.113 -5.644 1.00 53.78 86 ALA A C 1
ATOM 679 O O . ALA A 1 86 ? 17.276 -0.330 -6.047 1.00 53.78 86 ALA A O 1
#

Secondary structure (DSSP, 8-state):
--SGGGG--HHHHHHHHHHHHHHHHHHHHH-TT----HHHHHHHHHHHHHHHHHHHHHHH--STHHHHHHHHHHHHHHHHHHHHH-

Foldseek 3Di:
DPDLVVPPPLVVQLVVLVVVLVVLVVVVVVDPLRDADVVVSVVLSVLSSCLVNLVSVCVVPVPPSVVVSVVSVVVSVVVVVVRSVD

Sequence (86 aa):
MNEITQYVDLKRMAFLSAAVLCIPLVAMLATEQVRWHIVDFIVAFALFFLAGSSIQLTIKHPKPLYKFSAALVFMTVAILWVILAA

Radius of gyration: 14.97 Å; chains: 1; bounding box: 43×15×40 Å